Protein AF-A0A8T4NJL8-F1 (afdb_monomer_lite)

Sequence (72 aa):
MKYYFITKIKKVAGKELLNRAIEFLGDKDECERWFNSPVLGLGNETPYEFCIKGRQKDISDLIGRLEYGVYS

pLDDT: mean 89.89, std 11.11, range [49.19, 96.69]

Structure (mmCIF, N/CA/C/O backbone):
data_AF-A0A8T4NJL8-F1
#
_entry.id   AF-A0A8T4NJL8-F1
#
loop_
_atom_site.group_PDB
_atom_site.id
_atom_site.type_symbol
_atom_site.label_atom_id
_atom_site.label_alt_id
_atom_site.label_comp_id
_atom_site.label_asym_id
_atom_site.label_entity_id
_atom_site.label_seq_id
_atom_site.pdbx_PDB_ins_code
_atom_site.Cartn_x
_atom_site.Cartn_y
_atom_site.Cartn_z
_atom_site.occupancy
_atom_site.B_iso_or_equiv
_atom_site.auth_seq_id
_atom_site.auth_comp_id
_atom_site.auth_asym_id
_atom_site.auth_atom_id
_atom_site.pdbx_PDB_model_num
ATOM 1 N N . MET A 1 1 ? -13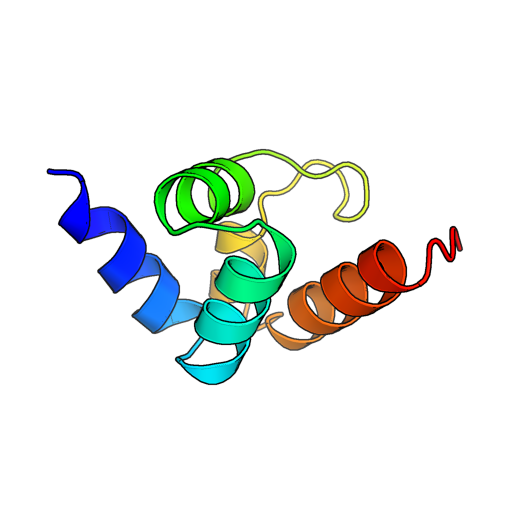.252 -7.593 13.246 1.00 58.50 1 MET A N 1
ATOM 2 C CA . MET A 1 1 ? -11.893 -7.871 12.722 1.00 58.50 1 MET A CA 1
ATOM 3 C C . MET A 1 1 ? -11.420 -6.906 11.631 1.00 58.50 1 MET A C 1
ATOM 5 O O . MET A 1 1 ? -10.228 -6.648 11.624 1.00 58.50 1 MET A O 1
ATOM 9 N N . LYS A 1 2 ? -12.286 -6.318 10.781 1.00 53.94 2 LYS A N 1
ATOM 10 C CA . LYS A 1 2 ? -11.881 -5.409 9.678 1.00 53.94 2 LYS A CA 1
ATOM 11 C C . LYS A 1 2 ? -10.917 -4.266 10.069 1.00 53.94 2 LYS A C 1
ATOM 13 O O . LYS A 1 2 ? -9.949 -3.996 9.385 1.00 53.94 2 LYS A O 1
ATOM 18 N N . TYR A 1 3 ? -11.093 -3.642 11.234 1.00 59.84 3 TYR A N 1
ATOM 19 C CA . TYR A 1 3 ? -10.231 -2.524 11.662 1.00 59.84 3 TYR A CA 1
ATOM 20 C C . TYR A 1 3 ? -8.787 -2.903 12.049 1.00 59.84 3 TYR A C 1
ATOM 22 O O . TYR A 1 3 ? -7.942 -2.016 12.207 1.00 59.84 3 TYR A O 1
ATOM 30 N N . TYR A 1 4 ? -8.483 -4.193 12.226 1.00 75.88 4 TYR A N 1
ATOM 31 C CA . TYR A 1 4 ? -7.153 -4.643 12.654 1.00 75.88 4 TYR A CA 1
ATOM 32 C C . TYR A 1 4 ? -6.108 -4.519 11.538 1.00 75.88 4 TYR A C 1
ATOM 34 O O . TYR A 1 4 ? -4.955 -4.180 11.797 1.00 75.88 4 TYR A O 1
ATOM 42 N N . PHE A 1 5 ? -6.499 -4.758 10.288 1.00 82.44 5 PHE A N 1
ATOM 43 C CA . PHE A 1 5 ? -5.554 -4.736 9.176 1.00 82.44 5 PHE A CA 1
ATOM 44 C C . PHE A 1 5 ? -5.194 -3.317 8.761 1.00 82.44 5 PHE A C 1
ATOM 46 O O . PHE A 1 5 ? -4.009 -3.006 8.655 1.00 82.44 5 PHE A O 1
ATOM 53 N N . ILE A 1 6 ? -6.175 -2.418 8.650 1.00 88.81 6 ILE A N 1
ATOM 54 C CA . ILE A 1 6 ? -5.901 -1.022 8.289 1.00 88.81 6 ILE A CA 1
ATOM 55 C C . ILE A 1 6 ? -4.983 -0.319 9.302 1.00 88.81 6 ILE A C 1
ATOM 57 O O . ILE A 1 6 ? -4.132 0.490 8.933 1.00 88.81 6 ILE A O 1
ATOM 61 N N . THR A 1 7 ? -5.094 -0.662 10.590 1.00 90.75 7 THR A N 1
ATOM 62 C CA . THR A 1 7 ? -4.195 -0.147 11.634 1.00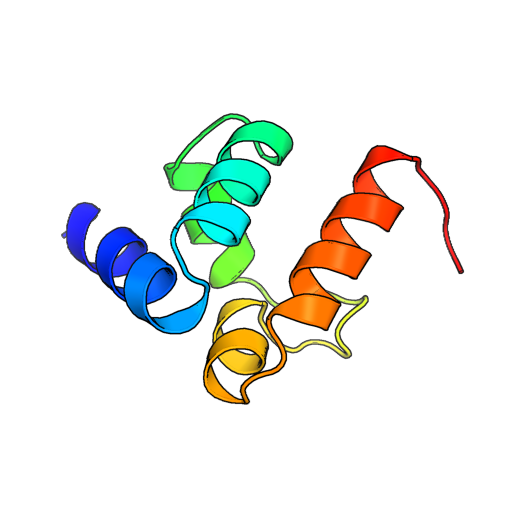 90.75 7 THR A CA 1
ATOM 63 C C . THR A 1 7 ? -2.780 -0.711 11.505 1.00 90.75 7 THR A C 1
ATOM 65 O O . THR A 1 7 ? -1.810 0.021 11.710 1.00 90.75 7 THR A O 1
ATOM 68 N N . LYS A 1 8 ? -2.641 -1.974 11.094 1.00 93.25 8 LYS A N 1
ATOM 69 C CA . LYS A 1 8 ? -1.350 -2.611 10.801 1.00 93.25 8 LYS A CA 1
ATOM 70 C C . LYS A 1 8 ? -0.682 -2.007 9.563 1.00 93.25 8 LYS A C 1
ATOM 72 O O . LYS A 1 8 ? 0.496 -1.666 9.629 1.00 93.25 8 LYS A O 1
ATOM 77 N N . ILE A 1 9 ? -1.445 -1.791 8.488 1.00 93.62 9 ILE A N 1
ATOM 78 C CA . ILE A 1 9 ? -0.984 -1.108 7.271 1.00 93.62 9 ILE A CA 1
ATOM 79 C C . ILE A 1 9 ? -0.508 0.298 7.627 1.00 93.62 9 ILE A C 1
ATOM 81 O O . ILE A 1 9 ? 0.622 0.652 7.312 1.00 93.62 9 ILE A O 1
ATOM 85 N N . LYS A 1 10 ? -1.302 1.069 8.382 1.00 95.56 10 LYS A N 1
ATOM 86 C CA . LYS A 1 10 ? -0.910 2.414 8.832 1.00 95.56 10 LYS A CA 1
ATOM 87 C C . LYS A 1 10 ? 0.431 2.424 9.571 1.00 95.56 10 LYS A C 1
ATOM 89 O O . LYS A 1 10 ? 1.197 3.372 9.422 1.00 95.56 10 LYS A O 1
ATOM 94 N N . LYS A 1 11 ? 0.714 1.388 10.367 1.00 95.75 11 LYS A N 1
ATOM 95 C CA . LYS A 1 11 ? 1.969 1.265 11.120 1.00 95.75 11 LYS A CA 1
ATOM 96 C C . LYS A 1 11 ? 3.186 1.060 10.211 1.00 95.75 11 LYS A C 1
ATOM 98 O O . LYS A 1 11 ? 4.253 1.553 10.555 1.00 95.75 11 LYS A O 1
ATOM 103 N N . VAL A 1 12 ? 3.037 0.349 9.090 1.00 95.38 12 VAL A N 1
ATOM 104 C CA . VAL A 1 12 ? 4.153 0.039 8.171 1.00 95.38 12 VAL A CA 1
ATOM 105 C C . VAL A 1 12 ? 4.266 1.027 7.008 1.00 95.38 12 VAL A C 1
ATOM 107 O O . VAL A 1 12 ? 5.368 1.430 6.658 1.00 95.38 12 VAL A O 1
ATOM 110 N N . ALA A 1 13 ? 3.141 1.443 6.429 1.00 93.88 13 ALA A N 1
ATOM 111 C CA . ALA A 1 13 ? 3.073 2.359 5.292 1.00 93.88 13 ALA A CA 1
ATOM 112 C C . ALA A 1 13 ? 3.189 3.831 5.721 1.00 93.88 13 ALA A C 1
ATOM 114 O O . ALA A 1 13 ? 3.628 4.677 4.948 1.00 93.88 13 ALA A O 1
ATOM 115 N N . GLY A 1 14 ? 2.805 4.145 6.959 1.00 95.69 14 GLY A N 1
ATOM 116 C CA . GLY A 1 14 ? 2.636 5.518 7.417 1.00 95.69 14 GLY A CA 1
ATOM 117 C C . GLY A 1 14 ? 1.279 6.104 7.016 1.00 95.69 14 GLY A C 1
ATOM 118 O O . GLY A 1 14 ? 0.518 5.531 6.236 1.00 95.69 14 GLY A O 1
ATOM 119 N N . LYS A 1 15 ? 0.947 7.258 7.604 1.00 96.00 15 LYS A N 1
ATOM 120 C CA . LYS A 1 15 ? -0.352 7.918 7.407 1.00 96.00 15 LYS A CA 1
ATOM 121 C C . LYS A 1 15 ? -0.518 8.454 5.982 1.00 96.00 15 LYS A C 1
ATOM 123 O O . LYS A 1 15 ? -1.577 8.258 5.401 1.00 96.00 15 LYS A O 1
ATOM 128 N N . GLU A 1 16 ? 0.519 9.087 5.440 1.00 95.56 16 GLU A N 1
ATOM 129 C CA . GLU A 1 16 ? 0.463 9.748 4.130 1.00 95.56 16 GLU A CA 1
ATOM 130 C C . GLU A 1 16 ? 0.255 8.744 2.992 1.00 95.56 16 GLU A C 1
ATOM 132 O O . GLU A 1 16 ? -0.684 8.882 2.214 1.00 95.56 16 GLU A O 1
ATOM 137 N N . LEU A 1 17 ? 1.059 7.675 2.951 1.00 95.94 17 LEU A N 1
ATOM 138 C CA . LEU A 1 17 ? 0.916 6.624 1.941 1.00 95.94 17 LEU A CA 1
ATOM 139 C C . LEU A 1 17 ? -0.437 5.913 2.044 1.00 95.94 17 LEU A C 1
ATOM 141 O O . LEU A 1 17 ? -1.067 5.644 1.027 1.00 95.94 17 LEU A O 1
ATOM 145 N N . LEU A 1 18 ? -0.901 5.629 3.266 1.00 95.94 18 LEU A N 1
ATOM 146 C CA . LEU A 1 18 ? -2.202 5.000 3.468 1.00 95.94 18 LEU A CA 1
ATOM 147 C C . LEU A 1 18 ? -3.347 5.890 2.969 1.00 95.94 18 LEU A C 1
ATOM 149 O O . LEU A 1 18 ? -4.244 5.399 2.294 1.00 95.94 18 LEU A O 1
ATOM 153 N N . ASN A 1 19 ? -3.322 7.183 3.292 1.00 95.62 19 ASN A N 1
ATOM 154 C CA . ASN A 1 19 ? -4.342 8.117 2.825 1.00 95.62 19 ASN A CA 1
ATOM 155 C C . ASN A 1 19 ? -4.357 8.193 1.297 1.00 95.62 19 ASN A C 1
ATOM 157 O O . ASN A 1 19 ? -5.417 8.030 0.703 1.00 95.62 19 ASN A O 1
ATOM 161 N N . ARG A 1 20 ? -3.182 8.327 0.671 1.00 95.00 20 ARG A N 1
ATOM 162 C CA . ARG A 1 20 ? -3.066 8.334 -0.789 1.00 95.00 20 ARG A CA 1
ATOM 163 C C . ARG A 1 20 ? -3.595 7.046 -1.421 1.00 95.00 20 ARG A C 1
ATOM 165 O O . ARG A 1 20 ? -4.318 7.099 -2.406 1.00 95.00 20 ARG A O 1
ATOM 172 N N . ALA A 1 21 ? -3.267 5.888 -0.851 1.00 95.06 21 ALA A N 1
ATOM 173 C CA . ALA A 1 21 ? -3.760 4.608 -1.353 1.00 95.06 21 ALA A CA 1
ATOM 174 C C . ALA A 1 21 ? -5.288 4.490 -1.239 1.00 95.06 21 ALA A C 1
ATOM 176 O O . ALA A 1 21 ? -5.925 3.988 -2.159 1.00 95.06 21 ALA A O 1
ATOM 177 N N . ILE A 1 22 ? -5.883 4.979 -0.145 1.00 95.44 22 ILE A N 1
ATOM 178 C CA . ILE A 1 22 ? -7.343 5.025 0.024 1.00 95.44 22 ILE A CA 1
ATOM 179 C C . ILE A 1 22 ? -7.981 5.970 -1.000 1.00 95.44 22 ILE A C 1
ATOM 181 O O . ILE A 1 22 ? -9.014 5.628 -1.563 1.00 95.44 22 ILE A O 1
ATOM 185 N N . GLU A 1 23 ? -7.383 7.136 -1.249 1.00 94.12 23 GLU A N 1
ATOM 186 C CA . GLU A 1 23 ? -7.873 8.090 -2.252 1.00 94.12 23 GLU A CA 1
ATOM 187 C C . GLU A 1 23 ? -7.830 7.494 -3.663 1.00 94.12 23 GLU A C 1
ATOM 189 O O . GLU A 1 23 ? -8.812 7.586 -4.396 1.00 94.12 23 GLU A O 1
ATOM 194 N N . PHE A 1 24 ? -6.731 6.823 -4.015 1.00 93.38 24 PHE A N 1
ATOM 195 C CA . PHE A 1 24 ? -6.568 6.170 -5.312 1.00 93.38 24 PHE A CA 1
ATOM 196 C C . PHE A 1 24 ? -7.526 4.982 -5.508 1.00 93.38 24 PHE A C 1
ATOM 198 O O . PHE A 1 24 ? -8.114 4.830 -6.575 1.00 93.38 24 PHE A O 1
ATOM 205 N N . LEU A 1 25 ? -7.702 4.142 -4.483 1.00 93.06 25 LEU A N 1
ATOM 206 C CA . LEU A 1 25 ? -8.523 2.923 -4.553 1.00 93.06 25 LEU A CA 1
ATOM 207 C C . LEU A 1 25 ? -10.005 3.165 -4.226 1.00 93.06 25 LEU A C 1
ATOM 209 O O . LEU A 1 25 ? -10.825 2.259 -4.357 1.00 93.06 25 LEU A O 1
ATOM 213 N N . GLY A 1 26 ? -10.358 4.376 -3.798 1.00 92.75 26 GLY A N 1
ATOM 214 C CA . GLY A 1 26 ? -11.723 4.816 -3.518 1.00 92.75 26 GLY A CA 1
ATOM 215 C C . GLY A 1 26 ? -12.207 4.533 -2.095 1.00 92.75 26 GLY A C 1
ATOM 216 O O . GLY A 1 26 ? -12.960 5.337 -1.542 1.00 92.75 26 GLY A O 1
ATOM 217 N N . ASP A 1 27 ? -11.777 3.435 -1.465 1.00 92.25 27 ASP A N 1
ATOM 218 C CA . ASP A 1 27 ? -12.144 3.138 -0.080 1.00 92.25 27 ASP A CA 1
ATOM 219 C C . ASP A 1 27 ? -11.108 2.300 0.697 1.00 92.25 27 ASP A C 1
ATOM 221 O O . ASP A 1 27 ? -10.087 1.833 0.186 1.00 92.25 27 ASP A O 1
ATOM 225 N N . LYS A 1 28 ? -11.366 2.142 2.002 1.00 92.62 28 LYS A N 1
ATOM 226 C CA . LYS A 1 28 ? -10.494 1.405 2.930 1.00 92.62 28 LYS A CA 1
ATOM 227 C C . LYS A 1 28 ? -10.502 -0.104 2.703 1.00 92.62 28 LYS A C 1
ATOM 229 O O . LYS A 1 28 ? -9.481 -0.735 2.957 1.00 92.62 28 LYS A O 1
ATOM 234 N N . ASP A 1 29 ? -11.629 -0.669 2.281 1.00 92.69 29 ASP A N 1
ATOM 235 C CA . ASP A 1 29 ? -11.770 -2.106 2.061 1.00 92.69 29 ASP A CA 1
ATOM 236 C C . ASP A 1 29 ? -10.987 -2.513 0.796 1.00 92.69 29 ASP A C 1
ATOM 238 O O . ASP A 1 29 ? -10.300 -3.534 0.803 1.00 92.69 29 ASP A O 1
ATOM 242 N N . GLU A 1 30 ? -11.019 -1.696 -0.258 1.00 93.62 30 GLU A N 1
ATOM 243 C CA . GLU A 1 30 ? -10.212 -1.879 -1.468 1.00 93.62 30 GLU A CA 1
ATOM 244 C C . GLU A 1 30 ? -8.725 -1.640 -1.189 1.00 93.62 30 GLU A C 1
ATOM 246 O O . GLU A 1 30 ? -7.883 -2.440 -1.596 1.00 93.62 30 GLU A O 1
ATOM 251 N N . CYS A 1 31 ? -8.395 -0.619 -0.390 1.00 94.62 31 CYS A N 1
ATOM 252 C CA . CYS A 1 31 ? -7.030 -0.418 0.094 1.00 94.62 31 CYS A CA 1
ATOM 253 C C . CYS A 1 31 ? -6.499 -1.637 0.853 1.00 94.62 31 CYS A C 1
ATOM 255 O O . CYS A 1 31 ? -5.363 -2.059 0.633 1.00 94.62 31 CYS A O 1
ATOM 257 N N . GLU A 1 32 ? -7.300 -2.224 1.739 1.00 94.75 32 GLU A N 1
ATOM 258 C CA . GLU A 1 32 ? -6.905 -3.419 2.477 1.00 94.75 32 GLU A CA 1
ATOM 259 C C . GLU A 1 32 ? -6.716 -4.622 1.546 1.00 94.75 32 GLU A C 1
ATOM 261 O O . GLU A 1 32 ? -5.710 -5.326 1.663 1.00 94.75 32 GLU A O 1
ATOM 266 N N . ARG A 1 33 ? -7.630 -4.839 0.591 1.00 94.62 33 ARG A N 1
ATOM 267 C CA . ARG A 1 33 ? -7.496 -5.904 -0.415 1.00 94.62 33 ARG A CA 1
ATOM 268 C C . ARG A 1 33 ? -6.220 -5.747 -1.231 1.00 94.62 33 ARG A C 1
ATOM 270 O O . ARG A 1 33 ? -5.466 -6.711 -1.359 1.00 94.62 33 ARG A O 1
ATOM 277 N N . TRP A 1 34 ? -5.948 -4.545 -1.727 1.00 94.88 34 TRP A N 1
ATOM 278 C CA . TRP A 1 34 ? -4.772 -4.265 -2.545 1.00 94.88 34 TRP A CA 1
ATOM 279 C C . TRP A 1 34 ? -3.466 -4.473 -1.772 1.00 94.88 34 TRP A C 1
ATOM 281 O O . TRP A 1 34 ? -2.566 -5.145 -2.266 1.00 94.88 34 TRP A O 1
ATOM 291 N N . PHE A 1 35 ? -3.382 -4.005 -0.521 1.00 96.06 35 PHE A N 1
ATOM 292 C CA . PHE A 1 35 ? -2.192 -4.204 0.317 1.00 96.06 35 PHE A CA 1
ATOM 293 C C . PHE A 1 35 ? -1.894 -5.673 0.637 1.00 96.06 35 PHE A C 1
ATOM 295 O O . PHE A 1 35 ? -0.741 -5.992 0.921 1.00 96.06 35 PHE A O 1
ATOM 302 N N . ASN A 1 36 ? -2.902 -6.550 0.594 1.00 94.75 36 ASN A N 1
ATOM 303 C CA . ASN A 1 36 ? -2.758 -7.989 0.831 1.00 94.75 36 ASN A CA 1
ATOM 304 C C . ASN A 1 36 ? -2.672 -8.820 -0.459 1.00 94.75 36 ASN A C 1
ATOM 306 O O . ASN A 1 36 ? -2.505 -10.036 -0.384 1.00 94.75 36 ASN A O 1
ATOM 310 N N . SER A 1 37 ? -2.799 -8.195 -1.630 1.00 94.69 37 SE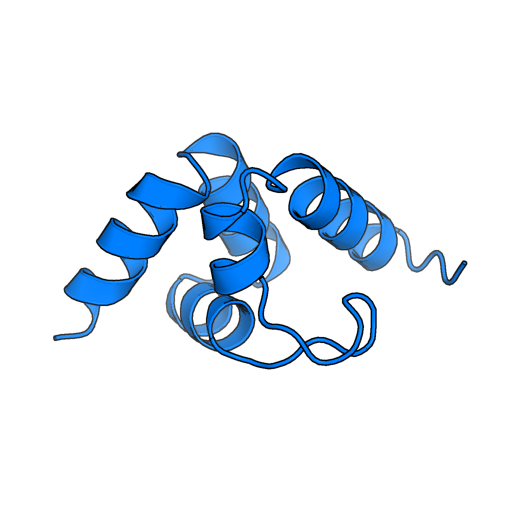R A N 1
ATOM 311 C CA . SER A 1 37 ? -2.788 -8.898 -2.911 1.00 94.69 37 SER A CA 1
ATOM 312 C C . SER A 1 37 ? -1.424 -8.762 -3.589 1.00 94.69 37 SER A C 1
ATOM 314 O O . SER A 1 37 ? -0.856 -7.668 -3.590 1.00 94.69 37 SER A O 1
ATOM 316 N N . PRO A 1 38 ? -0.878 -9.843 -4.173 1.00 94.56 38 PRO A N 1
ATOM 317 C CA . PRO A 1 38 ? 0.315 -9.763 -5.005 1.00 94.56 38 PRO A CA 1
ATOM 318 C C . PRO A 1 38 ? 0.120 -8.781 -6.158 1.00 94.56 38 PRO A C 1
ATOM 320 O O . PRO A 1 38 ? -0.889 -8.836 -6.865 1.00 94.56 38 PRO A O 1
ATOM 323 N N . VAL A 1 39 ? 1.098 -7.903 -6.374 1.00 93.19 39 VAL A N 1
ATOM 324 C CA . VAL A 1 39 ? 1.069 -6.942 -7.478 1.00 93.19 39 VAL A CA 1
ATOM 325 C C . VAL A 1 39 ? 2.170 -7.282 -8.475 1.00 93.19 39 VAL A C 1
ATOM 327 O O . VAL A 1 39 ? 3.347 -7.365 -8.124 1.00 93.19 39 VAL A O 1
ATOM 330 N N . LEU A 1 40 ? 1.798 -7.436 -9.749 1.00 87.62 40 LEU A N 1
ATOM 331 C CA . LEU A 1 40 ? 2.735 -7.787 -10.822 1.00 87.62 40 LEU A CA 1
ATOM 332 C C . LEU A 1 40 ? 3.908 -6.795 -10.914 1.00 87.62 40 LEU A C 1
ATOM 334 O O . LEU A 1 40 ? 5.060 -7.205 -11.010 1.00 87.62 40 LEU A O 1
ATOM 338 N N . GLY A 1 41 ? 3.624 -5.494 -10.789 1.00 86.00 41 GLY A N 1
ATOM 339 C CA . GLY A 1 41 ? 4.630 -4.423 -10.794 1.00 86.00 41 GLY A CA 1
ATOM 340 C C . GLY A 1 41 ? 5.593 -4.421 -9.598 1.00 86.00 41 GLY A C 1
ATOM 341 O O . GLY A 1 41 ? 6.531 -3.628 -9.585 1.00 86.00 41 GLY A O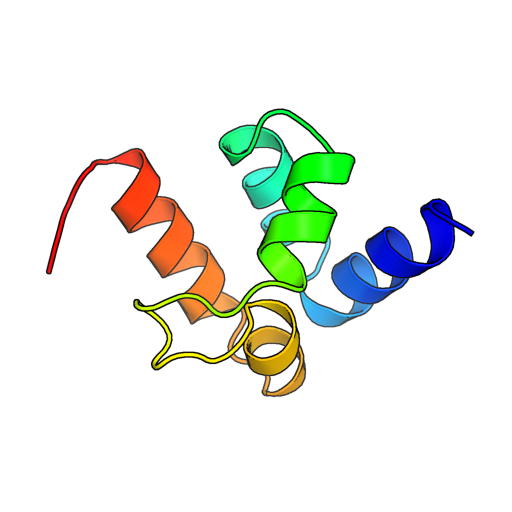 1
ATOM 342 N N . LEU A 1 42 ? 5.376 -5.296 -8.611 1.00 90.31 42 LEU A N 1
ATOM 343 C CA . LEU A 1 42 ? 6.248 -5.520 -7.454 1.00 90.31 42 LEU A CA 1
ATOM 344 C C . LEU A 1 42 ? 6.926 -6.900 -7.490 1.00 90.31 42 LEU A C 1
ATOM 346 O O . LEU A 1 42 ? 7.501 -7.323 -6.493 1.00 90.31 42 LEU A O 1
ATOM 350 N N . GLY A 1 43 ? 6.857 -7.618 -8.617 1.00 91.19 43 GLY A N 1
ATOM 351 C CA . GLY A 1 43 ? 7.433 -8.959 -8.736 1.00 91.19 43 GLY A CA 1
ATOM 352 C C . GLY A 1 43 ? 6.625 -10.040 -8.013 1.00 91.19 43 GLY A C 1
ATOM 353 O O . GLY A 1 43 ? 7.215 -10.961 -7.459 1.00 91.19 43 GLY A O 1
ATOM 354 N N . ASN A 1 44 ? 5.287 -9.936 -8.019 1.00 91.06 44 ASN A N 1
ATOM 355 C CA . ASN A 1 44 ? 4.357 -10.828 -7.303 1.00 91.06 44 ASN A CA 1
ATOM 356 C C . ASN A 1 44 ? 4.476 -10.795 -5.768 1.00 91.06 44 ASN A C 1
ATOM 358 O O . ASN A 1 44 ? 4.009 -11.707 -5.090 1.00 91.06 44 ASN A O 1
ATOM 362 N N . GLU A 1 45 ? 5.034 -9.726 -5.211 1.00 94.06 45 GLU A N 1
ATOM 363 C CA . GLU A 1 45 ? 4.943 -9.439 -3.779 1.00 94.06 45 GLU A CA 1
ATOM 364 C C . GLU A 1 45 ? 3.773 -8.494 -3.478 1.00 94.06 45 GLU A C 1
ATOM 366 O O . GLU A 1 45 ? 3.263 -7.786 -4.355 1.00 94.06 45 GLU A O 1
ATOM 371 N N . THR A 1 46 ? 3.350 -8.470 -2.217 1.00 96.25 46 THR A N 1
ATOM 372 C CA . THR A 1 46 ? 2.296 -7.567 -1.748 1.00 96.25 46 THR A CA 1
ATOM 373 C C . THR A 1 46 ? 2.857 -6.181 -1.384 1.00 96.25 46 THR A C 1
ATOM 375 O O . THR A 1 46 ? 3.993 -6.065 -0.900 1.00 96.25 46 THR A O 1
ATOM 378 N N . PRO A 1 47 ? 2.063 -5.098 -1.513 1.00 96.69 47 PRO A N 1
ATOM 379 C CA . PRO A 1 47 ? 2.464 -3.776 -1.029 1.00 96.69 47 PRO A CA 1
ATOM 380 C C . PRO A 1 47 ? 2.793 -3.754 0.472 1.00 96.69 47 PRO A C 1
ATOM 382 O O . PRO A 1 47 ? 3.661 -2.998 0.920 1.00 96.69 47 PRO A O 1
ATOM 385 N N . TYR A 1 48 ? 2.130 -4.606 1.262 1.00 96.62 48 TYR A N 1
ATOM 386 C CA . TYR A 1 48 ? 2.388 -4.748 2.692 1.00 96.62 48 TYR A CA 1
ATOM 387 C C . TYR A 1 48 ? 3.797 -5.288 2.987 1.00 96.62 48 TYR A C 1
ATOM 389 O O . TYR A 1 48 ? 4.499 -4.725 3.832 1.00 96.62 48 TYR A O 1
ATOM 397 N N . GLU A 1 49 ? 4.251 -6.320 2.270 1.00 96.31 49 GLU A N 1
ATOM 398 C CA . GLU A 1 49 ? 5.607 -6.873 2.415 1.00 96.31 49 GLU A CA 1
ATOM 399 C C . GLU A 1 49 ? 6.685 -5.851 2.050 1.00 96.31 49 GLU A C 1
ATOM 401 O O . GLU A 1 49 ? 7.679 -5.708 2.765 1.00 96.31 49 GLU A O 1
ATOM 406 N N . PHE A 1 50 ? 6.465 -5.074 0.991 1.00 96.62 50 PHE A N 1
ATOM 407 C CA . PHE A 1 50 ? 7.354 -3.975 0.611 1.00 96.62 50 PHE A CA 1
ATOM 408 C C . PHE A 1 50 ? 7.462 -2.918 1.715 1.00 96.62 50 PHE A C 1
ATOM 410 O O . PHE A 1 50 ? 8.563 -2.493 2.071 1.00 96.62 50 PHE A O 1
ATOM 417 N N . CYS A 1 51 ? 6.335 -2.531 2.314 1.00 96.25 51 CYS A N 1
ATOM 418 C CA . CYS A 1 51 ? 6.326 -1.573 3.416 1.00 96.25 51 CYS A CA 1
ATOM 419 C C . CYS A 1 51 ? 7.049 -2.112 4.662 1.00 96.25 51 CYS A C 1
ATOM 421 O O . CYS A 1 51 ? 7.772 -1.360 5.313 1.00 96.25 51 CYS A O 1
ATOM 423 N N . ILE A 1 52 ? 6.927 -3.410 4.971 1.00 96.38 52 ILE A N 1
ATOM 424 C CA . ILE A 1 52 ? 7.705 -4.053 6.049 1.00 96.38 52 ILE A CA 1
ATOM 425 C C . ILE A 1 52 ? 9.211 -3.964 5.779 1.00 96.38 52 ILE A C 1
ATOM 427 O O . ILE A 1 52 ? 9.984 -3.722 6.704 1.00 96.38 52 ILE A O 1
ATOM 431 N N . LYS A 1 53 ? 9.629 -4.117 4.519 1.00 96.12 53 LYS A N 1
ATOM 432 C CA . LYS A 1 53 ? 11.033 -4.017 4.092 1.00 96.12 53 LYS A CA 1
ATOM 433 C C . LYS A 1 53 ? 11.561 -2.574 4.043 1.00 96.12 53 LYS A C 1
ATOM 435 O O . LYS A 1 53 ? 12.681 -2.363 3.589 1.00 96.12 53 LYS A O 1
ATOM 440 N N . GLY A 1 54 ? 10.779 -1.578 4.472 1.00 95.38 54 GLY A N 1
ATOM 441 C CA . GLY A 1 54 ? 11.167 -0.166 4.403 1.00 95.38 54 GLY A CA 1
ATOM 442 C C . GLY A 1 54 ? 11.113 0.423 2.988 1.00 95.38 54 GLY A C 1
ATOM 443 O O . GLY A 1 54 ? 11.761 1.430 2.714 1.00 95.38 54 GLY A O 1
ATOM 444 N N . ARG A 1 55 ? 10.357 -0.202 2.075 1.00 96.12 55 ARG A N 1
ATOM 445 C CA . ARG A 1 55 ? 10.208 0.217 0.671 1.00 96.12 55 ARG A CA 1
ATOM 446 C C . ARG A 1 55 ? 8.897 0.971 0.423 1.00 96.12 55 ARG A C 1
ATOM 448 O O . ARG A 1 55 ? 8.247 0.786 -0.600 1.00 96.12 55 ARG A O 1
ATOM 455 N N . GLN A 1 56 ? 8.483 1.829 1.358 1.00 95.69 56 GLN A N 1
ATOM 456 C CA . GLN A 1 56 ? 7.243 2.613 1.239 1.00 95.69 56 GLN A CA 1
ATOM 457 C C . GLN A 1 56 ? 7.273 3.556 0.029 1.00 95.69 56 GLN A C 1
ATOM 459 O O . GLN A 1 56 ? 6.247 3.765 -0.617 1.00 95.69 56 GLN A O 1
ATOM 464 N N . LYS A 1 57 ? 8.452 4.109 -0.292 1.00 94.75 57 LYS A N 1
ATOM 465 C CA . LYS A 1 57 ? 8.631 4.993 -1.449 1.00 94.75 57 LYS A CA 1
ATOM 466 C C . LYS A 1 57 ? 8.235 4.299 -2.752 1.00 94.75 57 LYS A C 1
ATOM 468 O O . LYS A 1 57 ? 7.497 4.875 -3.536 1.00 94.75 57 LYS A O 1
ATOM 473 N N . ASP A 1 58 ? 8.613 3.038 -2.914 1.00 94.69 58 ASP A N 1
ATOM 474 C CA . ASP A 1 58 ? 8.331 2.274 -4.131 1.00 94.69 58 ASP A CA 1
ATOM 475 C C . ASP A 1 58 ? 6.832 2.014 -4.314 1.00 94.69 58 ASP A C 1
ATOM 477 O O . ASP A 1 58 ? 6.334 2.001 -5.437 1.00 94.69 58 ASP A O 1
ATOM 481 N N . ILE A 1 59 ? 6.096 1.864 -3.208 1.00 96.12 59 ILE A N 1
ATOM 482 C CA . ILE A 1 59 ? 4.632 1.762 -3.230 1.00 96.12 59 ILE A CA 1
ATOM 483 C C . ILE A 1 59 ? 4.001 3.103 -3.606 1.00 96.12 59 ILE A C 1
ATOM 485 O O . ILE A 1 59 ? 3.082 3.134 -4.420 1.00 96.12 59 ILE A O 1
ATOM 489 N N . SER A 1 60 ? 4.513 4.214 -3.071 1.00 94.69 60 SER A N 1
ATOM 490 C CA . SER A 1 60 ? 4.060 5.554 -3.465 1.00 94.69 60 SER A CA 1
ATOM 491 C C . SER A 1 60 ? 4.322 5.835 -4.948 1.00 94.69 60 SER A C 1
ATOM 493 O O . SER A 1 60 ? 3.454 6.377 -5.631 1.00 94.69 60 SER A O 1
ATOM 495 N N . ASP A 1 61 ? 5.498 5.462 -5.450 1.00 93.38 61 ASP A N 1
ATOM 496 C CA . ASP A 1 61 ? 5.888 5.649 -6.849 1.00 93.38 61 ASP A CA 1
ATO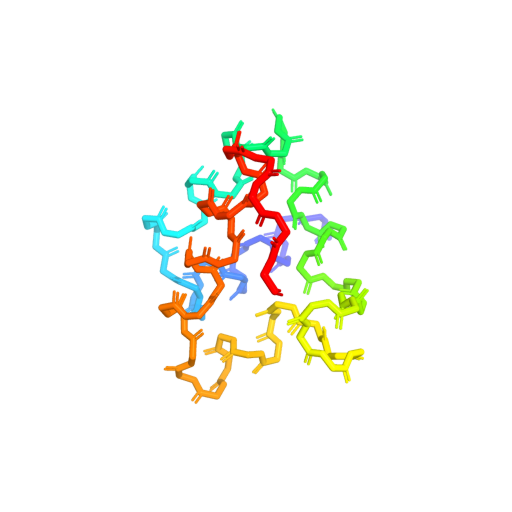M 497 C C . ASP A 1 61 ? 5.057 4.746 -7.774 1.00 93.38 61 ASP A C 1
ATOM 499 O O . ASP A 1 61 ? 4.641 5.168 -8.854 1.00 93.38 61 ASP A O 1
ATOM 503 N N . LEU A 1 62 ? 4.748 3.517 -7.342 1.00 93.38 62 LEU A N 1
ATOM 504 C CA . LEU A 1 62 ? 3.820 2.634 -8.044 1.00 93.38 62 LEU A CA 1
ATOM 505 C C . LEU A 1 62 ? 2.422 3.251 -8.149 1.00 93.38 62 LEU A C 1
ATOM 507 O O . LEU A 1 62 ? 1.885 3.292 -9.251 1.00 93.38 62 LEU A O 1
ATOM 511 N N . ILE A 1 63 ? 1.854 3.751 -7.045 1.00 93.12 63 ILE A N 1
ATOM 512 C CA . ILE A 1 63 ? 0.543 4.423 -7.061 1.00 93.12 63 ILE A CA 1
ATOM 513 C C . ILE A 1 63 ? 0.574 5.604 -8.034 1.00 93.12 63 ILE A C 1
ATOM 515 O O . ILE A 1 63 ? -0.303 5.704 -8.884 1.00 93.12 63 ILE A O 1
ATOM 519 N N . GLY A 1 64 ? 1.627 6.427 -7.996 1.00 92.00 64 GLY A N 1
ATOM 520 C CA . GLY A 1 64 ? 1.800 7.520 -8.953 1.00 92.00 64 GLY A CA 1
ATOM 521 C C . GLY A 1 64 ? 1.795 7.043 -10.410 1.00 92.00 64 GLY A C 1
ATOM 522 O O . GLY A 1 64 ? 1.089 7.603 -11.241 1.00 92.00 64 GLY A O 1
ATOM 523 N N . ARG A 1 65 ? 2.522 5.972 -10.745 1.00 89.69 65 ARG A N 1
ATOM 524 C CA . ARG A 1 65 ? 2.511 5.426 -12.117 1.00 89.69 65 ARG A CA 1
ATOM 525 C C . ARG A 1 65 ? 1.133 4.919 -12.546 1.00 89.69 65 ARG A C 1
ATOM 527 O O . ARG A 1 65 ? 0.746 5.137 -13.694 1.00 89.69 65 ARG A O 1
ATOM 534 N N . LEU A 1 66 ? 0.397 4.282 -11.634 1.00 88.75 66 LEU A N 1
ATOM 535 C CA . LEU A 1 66 ? -0.958 3.792 -11.891 1.00 88.75 66 LEU A CA 1
ATOM 536 C C . LEU A 1 66 ? -1.962 4.942 -12.084 1.00 88.75 66 LEU A C 1
ATOM 538 O O . LEU A 1 66 ? -2.793 4.858 -12.983 1.00 88.75 66 LEU A O 1
ATOM 542 N N . GLU A 1 67 ? -1.849 6.027 -11.311 1.00 86.00 67 GLU A N 1
ATOM 543 C CA . GLU A 1 67 ? -2.679 7.238 -11.441 1.00 86.00 67 GLU A CA 1
ATOM 544 C C . GLU A 1 67 ? -2.542 7.896 -12.821 1.00 86.00 67 GLU A C 1
ATOM 546 O O . GLU A 1 67 ? -3.536 8.306 -13.417 1.00 86.00 67 GLU A O 1
ATOM 551 N N . TYR A 1 68 ? -1.317 7.981 -13.348 1.00 84.81 68 TYR A N 1
ATOM 552 C CA . TYR A 1 68 ? -1.045 8.627 -14.637 1.00 84.81 68 TYR A CA 1
ATOM 553 C C . TYR A 1 68 ? -1.089 7.665 -15.837 1.00 84.81 68 TYR A C 1
ATOM 555 O O . TYR A 1 68 ? -0.827 8.088 -16.963 1.00 84.81 68 TYR A O 1
ATOM 563 N N . GLY A 1 69 ? -1.401 6.379 -15.626 1.00 73.88 69 GLY A N 1
ATOM 564 C CA . GLY A 1 69 ? -1.448 5.368 -16.692 1.00 73.88 69 GLY A CA 1
ATOM 565 C C . GLY A 1 69 ? -0.099 5.113 -17.377 1.00 73.88 69 GLY A C 1
ATOM 566 O O . GLY A 1 69 ? -0.059 4.647 -18.517 1.00 73.88 69 GLY A O 1
ATOM 567 N N . VAL A 1 70 ? 1.015 5.434 -16.711 1.00 60.31 70 VAL A N 1
ATOM 568 C CA . VAL A 1 70 ? 2.363 5.277 -17.269 1.00 60.31 70 VAL A CA 1
ATOM 569 C C . VAL A 1 70 ? 2.867 3.868 -16.970 1.00 60.31 70 VAL A C 1
ATOM 571 O O . VAL A 1 70 ? 3.334 3.573 -15.869 1.00 60.31 70 VAL A O 1
ATOM 574 N N . TYR A 1 71 ? 2.809 2.996 -17.975 1.00 49.19 71 TYR A N 1
ATOM 575 C CA . TYR A 1 71 ? 3.514 1.715 -17.961 1.00 49.19 71 TYR A CA 1
ATOM 576 C C . TYR A 1 71 ? 4.991 1.964 -18.305 1.00 49.19 71 TYR A C 1
ATOM 578 O O . TYR A 1 71 ? 5.295 2.553 -19.339 1.00 49.19 71 TYR A O 1
ATOM 586 N N . SER A 1 72 ? 5.902 1.556 -17.419 1.00 54.38 72 SER A N 1
ATOM 587 C CA . SER A 1 72 ? 7.361 1.550 -17.638 1.00 54.38 72 SER A CA 1
ATOM 588 C C . SER A 1 72 ? 7.903 0.157 -17.385 1.00 54.38 72 SER A C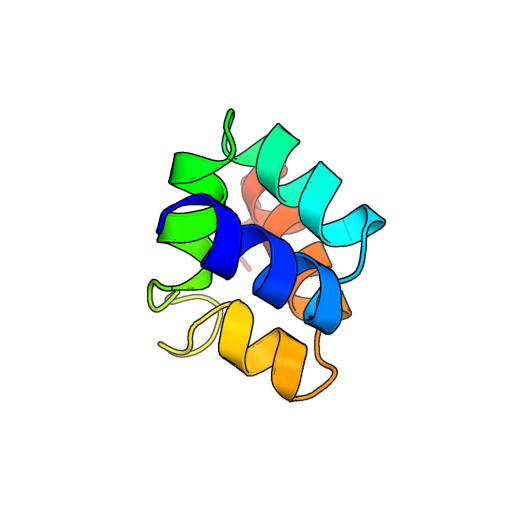 1
ATOM 590 O O . SER A 1 72 ? 7.382 -0.487 -16.443 1.00 54.38 72 SER A O 1
#

Foldseek 3Di:
DLVPQLVLCCVQLPDVLSVLLCVLQVHDVSSSVQQPFQDVQVVRDGVVVCSVVVNSVVSVVVSVCVVVVNDD

Radius of gyration: 11.27 Å; chains: 1; bounding box: 23×21×31 Å

Secondary structure (DSSP, 8-state):
-HHHHHHHHHHHH-HHHHHHHHHHHSSHHHHHHHHHS-BGGGTSB-HHHHHHTT-HHHHHHHHHHHHTT---